Protein AF-A0A1L8Z9U8-F1 (afdb_monomer)

Structure (mmCIF, N/CA/C/O backbone):
data_AF-A0A1L8Z9U8-F1
#
_entry.id   AF-A0A1L8Z9U8-F1
#
loop_
_atom_site.group_PDB
_atom_site.id
_atom_site.type_symbol
_atom_site.label_atom_id
_atom_site.label_alt_id
_atom_site.label_comp_id
_atom_site.label_asym_id
_atom_site.label_entity_id
_atom_site.label_seq_id
_atom_site.pdbx_PDB_ins_code
_atom_site.Cartn_x
_atom_site.Cartn_y
_atom_site.Cartn_z
_atom_site.occupancy
_atom_site.B_iso_or_equiv
_atom_site.auth_seq_id
_atom_site.auth_comp_id
_atom_site.auth_asym_id
_atom_site.auth_atom_id
_atom_site.pdbx_PDB_model_num
ATOM 1 N N . MET A 1 1 ? -7.412 19.834 -15.613 1.00 53.28 1 MET A N 1
ATOM 2 C CA . MET A 1 1 ? -8.267 20.871 -14.978 1.00 53.28 1 MET A CA 1
ATOM 3 C C . MET A 1 1 ? -9.165 20.345 -13.857 1.00 53.28 1 MET A C 1
ATOM 5 O O . MET A 1 1 ? -9.161 20.951 -12.797 1.00 53.28 1 MET A O 1
ATOM 9 N N . LYS A 1 2 ? -9.887 19.224 -14.023 1.00 49.31 2 LYS A N 1
ATOM 10 C CA . LYS A 1 2 ? -10.830 18.713 -13.001 1.00 49.31 2 LYS A CA 1
ATOM 11 C C . LYS A 1 2 ? -10.179 18.375 -11.642 1.00 49.31 2 LYS A C 1
ATOM 13 O O . LYS A 1 2 ? -10.767 18.650 -10.604 1.00 49.31 2 LYS A O 1
ATOM 18 N N . TYR A 1 3 ? -8.941 17.877 -11.640 1.00 65.50 3 TYR A N 1
ATOM 19 C CA . TYR A 1 3 ? -8.219 17.517 -10.409 1.00 65.50 3 TYR A CA 1
ATOM 20 C C . TYR A 1 3 ? -7.654 18.715 -9.630 1.00 65.50 3 TYR A C 1
ATOM 22 O O . TYR A 1 3 ? -7.547 18.644 -8.411 1.00 65.50 3 TYR A O 1
ATOM 30 N N . HIS A 1 4 ? -7.360 19.839 -10.294 1.00 59.88 4 HIS A N 1
ATOM 31 C CA . HIS A 1 4 ? -6.887 21.050 -9.606 1.00 59.88 4 HIS A CA 1
ATOM 32 C C . HIS A 1 4 ? -7.981 21.674 -8.736 1.00 59.88 4 HIS A C 1
ATOM 34 O O . HIS A 1 4 ? -7.686 22.192 -7.665 1.00 59.88 4 HIS A O 1
ATOM 40 N N . ILE A 1 5 ? -9.242 21.564 -9.164 1.00 69.75 5 ILE A N 1
ATOM 41 C CA . ILE A 1 5 ? -10.400 22.036 -8.396 1.00 69.75 5 ILE A CA 1
ATOM 42 C C . ILE A 1 5 ? -10.561 21.198 -7.119 1.00 69.75 5 ILE A C 1
ATOM 44 O O . ILE A 1 5 ? -10.731 21.752 -6.039 1.00 69.75 5 ILE A O 1
ATOM 48 N N . ILE A 1 6 ? -10.429 19.871 -7.222 1.00 70.62 6 ILE A N 1
ATOM 49 C CA . ILE A 1 6 ? -10.556 18.957 -6.074 1.00 70.62 6 ILE A CA 1
ATOM 50 C C . ILE A 1 6 ? -9.411 19.169 -5.071 1.00 70.62 6 ILE A C 1
ATOM 52 O O . ILE A 1 6 ? -9.660 19.288 -3.874 1.00 70.62 6 ILE A O 1
ATOM 56 N N . VAL A 1 7 ? -8.166 19.287 -5.547 1.00 72.38 7 VAL A N 1
ATOM 57 C CA . VAL A 1 7 ? -6.996 19.546 -4.688 1.00 72.38 7 VAL A CA 1
ATOM 58 C C . VAL A 1 7 ? -7.088 20.921 -4.017 1.00 72.38 7 VAL A C 1
ATOM 60 O O . VAL A 1 7 ? -6.786 21.047 -2.833 1.00 72.38 7 VAL A O 1
ATOM 63 N N . SER A 1 8 ? -7.568 21.940 -4.736 1.00 68.62 8 SER A N 1
ATOM 64 C CA . SER A 1 8 ? -7.768 23.280 -4.180 1.00 68.62 8 SER A CA 1
ATOM 65 C C . SER A 1 8 ? -8.815 23.287 -3.060 1.00 68.62 8 SER A C 1
ATOM 67 O O . SER A 1 8 ? -8.553 23.850 -2.000 1.00 68.62 8 SER A O 1
ATOM 69 N N . ILE A 1 9 ? -9.946 22.594 -3.234 1.00 72.12 9 ILE A N 1
ATOM 70 C CA . ILE A 1 9 ? -10.988 22.479 -2.198 1.00 72.12 9 ILE A CA 1
ATOM 71 C C . ILE A 1 9 ? -10.448 21.793 -0.936 1.00 72.12 9 ILE A C 1
ATOM 73 O O . ILE A 1 9 ? -10.698 22.268 0.170 1.00 72.12 9 ILE A O 1
ATOM 77 N N . PHE A 1 10 ? -9.670 20.716 -1.086 1.00 70.38 10 PHE A N 1
ATOM 78 C CA . PHE A 1 10 ? -9.056 20.034 0.055 1.00 70.38 10 PHE A CA 1
ATOM 79 C C . PHE A 1 10 ? -8.099 20.964 0.822 1.00 70.38 10 PHE A C 1
ATOM 81 O O . PHE A 1 10 ? -8.198 21.073 2.040 1.00 70.38 10 PHE A O 1
ATOM 88 N N . ILE A 1 11 ? -7.237 21.710 0.127 1.00 68.75 11 ILE A N 1
ATOM 89 C CA . ILE A 1 11 ? -6.291 22.651 0.752 1.00 68.75 11 ILE A CA 1
ATOM 90 C C . ILE A 1 11 ? -7.018 23.774 1.515 1.00 68.75 11 ILE A C 1
ATOM 92 O O . ILE A 1 11 ? -6.636 24.094 2.641 1.00 68.75 11 ILE A O 1
ATOM 96 N N . PHE A 1 12 ? -8.099 24.331 0.957 1.00 63.19 12 PHE A N 1
ATOM 97 C CA . PHE A 1 12 ? -8.892 25.373 1.626 1.00 63.19 12 PHE A CA 1
ATOM 98 C C . PHE A 1 12 ? -9.580 24.882 2.909 1.00 63.19 12 PHE A C 1
ATOM 100 O O . PHE A 1 12 ? -9.665 25.633 3.883 1.00 63.19 12 PHE A O 1
ATOM 107 N N . LEU A 1 13 ? -10.046 23.630 2.942 1.00 65.69 13 LEU A N 1
ATOM 108 C CA . LEU A 1 13 ? -10.701 23.059 4.124 1.00 65.69 13 LEU A CA 1
ATOM 109 C C . LEU A 1 13 ? -9.712 22.790 5.270 1.00 65.69 13 LEU A C 1
ATOM 111 O O . LEU A 1 13 ? -10.055 23.009 6.430 1.00 65.69 13 LEU A O 1
ATOM 115 N N . PHE A 1 14 ? -8.480 22.371 4.961 1.00 60.69 14 PHE A N 1
ATOM 116 C CA . PHE A 1 14 ? -7.462 22.096 5.983 1.00 60.69 14 PHE A CA 1
ATOM 117 C C . PHE A 1 14 ? -6.736 23.353 6.490 1.00 60.69 14 PHE A C 1
ATOM 119 O O . PHE A 1 14 ? -6.343 23.383 7.655 1.00 60.69 14 PHE A O 1
ATOM 126 N N . LEU A 1 15 ? -6.604 24.408 5.676 1.00 59.56 15 LEU A N 1
ATOM 127 C CA . LEU A 1 15 ? -5.992 25.674 6.111 1.00 59.56 15 LEU A CA 1
ATOM 128 C C . LEU A 1 15 ? -6.913 26.499 7.027 1.00 59.56 15 LEU A C 1
ATOM 130 O O . LEU A 1 15 ? -6.437 27.092 7.990 1.00 59.56 15 LEU A O 1
ATOM 134 N N . ASN A 1 16 ? -8.231 26.492 6.794 1.00 57.56 16 ASN A N 1
ATOM 135 C CA . ASN A 1 16 ? -9.183 27.256 7.615 1.00 57.56 16 ASN A CA 1
ATOM 136 C C . ASN A 1 16 ? -9.524 26.594 8.963 1.00 57.56 16 ASN A C 1
ATOM 138 O O . ASN A 1 16 ? -10.025 27.263 9.862 1.00 57.56 16 ASN A O 1
ATOM 142 N N . ALA A 1 17 ? -9.247 25.297 9.130 1.00 56.22 17 ALA A N 1
ATOM 143 C CA . ALA A 1 17 ? -9.441 24.593 10.402 1.00 56.22 17 ALA A CA 1
ATOM 144 C C . ALA A 1 17 ? -8.325 24.880 11.427 1.00 56.22 17 ALA A C 1
ATOM 146 O O . ALA A 1 17 ? -8.455 24.524 12.597 1.00 56.22 17 ALA A O 1
ATOM 147 N N . CYS A 1 18 ? -7.242 25.534 10.996 1.00 49.25 18 CYS A N 1
ATOM 148 C CA . CYS A 1 18 ? -6.109 25.909 11.831 1.00 49.25 18 CYS A CA 1
ATOM 149 C C . CYS A 1 18 ? -5.995 27.438 11.932 1.00 49.25 18 CYS A C 1
ATOM 151 O O . CYS A 1 18 ? -4.949 28.010 11.648 1.00 49.25 18 CYS A O 1
ATOM 153 N N . ASN A 1 19 ? -7.081 28.117 12.311 1.00 56.84 19 ASN A N 1
ATOM 154 C CA . ASN A 1 19 ? -6.988 29.490 12.800 1.00 56.84 19 ASN A CA 1
ATOM 155 C C . ASN A 1 19 ? -7.584 29.561 14.215 1.00 56.84 19 ASN A C 1
ATOM 157 O O . ASN A 1 19 ? -8.806 29.634 14.365 1.00 56.84 19 ASN A O 1
ATOM 161 N N . PRO A 1 20 ? -6.757 29.465 15.271 1.00 56.47 20 PRO A N 1
ATOM 162 C CA . PRO A 1 20 ? -7.221 29.579 16.639 1.00 56.47 20 PRO A CA 1
ATOM 163 C C . PRO A 1 20 ? -7.346 31.064 16.987 1.00 56.47 20 PRO A C 1
ATOM 165 O O . PRO A 1 20 ? -6.574 31.585 17.785 1.00 56.47 20 PRO A O 1
ATOM 168 N N . ASP A 1 21 ? -8.330 31.756 16.413 1.00 47.50 21 ASP A N 1
ATOM 169 C CA . ASP A 1 21 ? -8.735 33.067 16.927 1.00 47.50 21 ASP A CA 1
ATOM 170 C C . ASP A 1 21 ? -9.621 32.855 18.163 1.00 47.50 21 ASP A C 1
ATOM 172 O O . ASP A 1 21 ? -10.836 33.059 18.177 1.00 47.50 21 ASP A O 1
ATOM 176 N N . SER A 1 22 ? -9.003 32.378 19.244 1.00 53.22 22 SER A N 1
ATOM 177 C CA . SER A 1 22 ? -9.622 32.346 20.564 1.00 53.22 22 SER A CA 1
ATOM 178 C C . SER A 1 22 ? -9.504 33.726 21.205 1.00 53.22 22 SER A C 1
ATOM 180 O O . SER A 1 22 ? -8.725 33.920 22.133 1.00 53.22 22 SER A O 1
ATOM 182 N N . ASN A 1 23 ? -10.259 34.699 20.700 1.00 50.12 23 ASN A N 1
ATOM 183 C CA . ASN A 1 23 ? -10.533 35.937 21.426 1.00 50.12 23 ASN A CA 1
ATOM 184 C C . ASN A 1 23 ? -11.895 36.508 21.023 1.00 50.12 23 ASN A C 1
ATOM 186 O O . ASN A 1 23 ? -12.014 37.457 20.255 1.00 50.12 23 ASN A O 1
ATOM 190 N N . THR A 1 24 ? -12.953 35.945 21.601 1.00 41.00 24 THR A N 1
ATOM 191 C CA . THR A 1 24 ? -14.240 36.633 21.728 1.00 41.00 24 THR A CA 1
ATOM 192 C C . THR A 1 24 ? -14.490 36.889 23.210 1.00 41.00 24 THR A C 1
ATOM 194 O O . THR A 1 24 ? -15.006 36.045 23.937 1.00 41.00 24 THR A O 1
ATOM 197 N N . ASN A 1 25 ? -14.102 38.082 23.668 1.00 50.12 25 ASN A N 1
ATOM 198 C CA . ASN A 1 25 ? -14.603 38.649 24.915 1.00 50.12 25 ASN A CA 1
ATOM 199 C C . ASN A 1 25 ? -16.099 38.934 24.740 1.00 50.12 25 ASN A C 1
ATOM 201 O O . ASN A 1 25 ? -16.487 40.012 24.296 1.00 50.12 25 ASN A O 1
ATOM 205 N N . GLN A 1 26 ? -16.945 37.962 25.075 1.00 40.84 26 GLN A N 1
ATOM 206 C CA . GLN A 1 26 ? -18.382 38.169 25.207 1.00 40.84 26 GLN A CA 1
ATOM 207 C C . GLN A 1 26 ? -18.723 38.349 26.690 1.00 40.84 26 GLN A C 1
ATOM 209 O O . GLN A 1 26 ? -19.099 37.419 27.400 1.00 40.84 26 GLN A O 1
ATOM 214 N N . ASN A 1 27 ? -18.593 39.588 27.165 1.00 45.25 27 ASN A N 1
ATOM 215 C CA . ASN A 1 27 ? -19.363 40.040 28.316 1.00 45.25 27 ASN A CA 1
ATOM 216 C C . ASN A 1 27 ? -20.825 40.106 27.879 1.00 45.25 27 ASN A C 1
ATOM 218 O O . ASN A 1 27 ? -21.138 40.963 27.063 1.00 45.25 27 ASN A O 1
ATOM 222 N N . ASN A 1 28 ? -21.697 39.238 28.405 1.00 39.62 28 ASN A N 1
ATOM 223 C CA . ASN A 1 28 ? -23.122 39.538 28.579 1.00 39.62 28 ASN A CA 1
ATOM 224 C C . ASN A 1 28 ? -23.806 38.584 29.579 1.00 39.62 28 ASN A C 1
ATOM 226 O O . ASN A 1 28 ? -23.947 37.388 29.354 1.00 39.62 28 ASN A O 1
ATOM 230 N N . SER A 1 29 ? -24.187 39.195 30.705 1.00 38.56 29 SER A N 1
ATOM 231 C CA . SER A 1 29 ? -25.400 38.995 31.512 1.00 38.56 29 SER A CA 1
ATOM 232 C C . SER A 1 29 ? -25.934 37.577 31.792 1.00 38.56 29 SER A 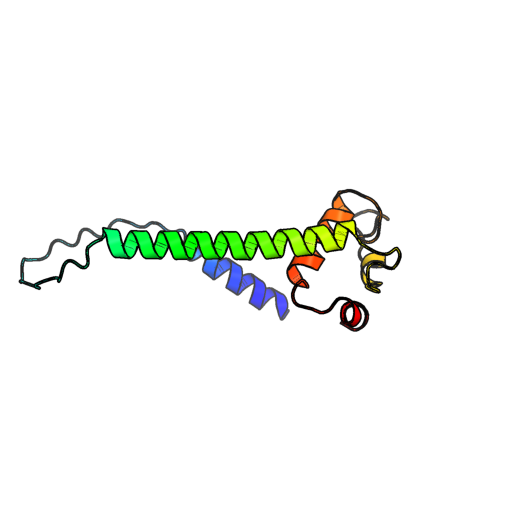C 1
ATOM 234 O O . SER A 1 29 ? -26.495 36.872 30.959 1.00 38.56 29 SER A O 1
ATOM 236 N N . LYS A 1 30 ? -25.909 37.255 33.093 1.00 47.81 30 LYS A N 1
ATOM 237 C CA . LYS A 1 30 ? -26.687 36.209 33.769 1.00 47.81 30 LYS A CA 1
ATOM 238 C C . LYS A 1 30 ? -28.147 36.170 33.281 1.00 47.81 30 LYS A C 1
ATOM 240 O O . LYS A 1 30 ? -28.934 37.053 33.616 1.00 47.81 30 LYS A O 1
ATOM 245 N N . LYS A 1 31 ? -28.543 35.076 32.630 1.00 40.22 31 LYS A N 1
ATOM 246 C CA . LYS A 1 31 ? -29.921 34.566 32.663 1.00 40.22 31 LYS A CA 1
ATOM 247 C C . LYS A 1 31 ? -29.874 33.044 32.715 1.00 40.22 31 LYS A C 1
ATOM 249 O O . LYS A 1 31 ? -29.186 32.410 31.925 1.00 40.22 31 LYS A O 1
ATOM 254 N N . GLY A 1 32 ? -30.528 32.489 33.733 1.00 46.12 32 GLY A N 1
ATOM 255 C CA . GLY A 1 32 ? -30.456 31.081 34.092 1.00 46.12 32 GLY A CA 1
ATOM 256 C C . GLY A 1 32 ? -30.847 30.161 32.944 1.00 46.12 32 GLY A C 1
ATOM 257 O O . GLY A 1 32 ? -31.994 30.154 32.511 1.00 46.12 32 GLY A O 1
ATOM 258 N N . LEU A 1 33 ? -29.899 29.330 32.528 1.00 36.16 33 LEU A N 1
ATOM 259 C CA . LEU A 1 33 ? -30.183 28.052 31.905 1.00 36.16 33 LEU A CA 1
ATOM 260 C C . LEU A 1 33 ? -29.703 27.003 32.905 1.00 36.16 33 LEU A C 1
ATOM 262 O O . LEU A 1 33 ? -28.537 27.007 33.301 1.00 36.16 33 LEU A O 1
ATOM 266 N N . LYS A 1 34 ? -30.606 26.137 33.372 1.00 49.09 34 LYS A N 1
ATOM 267 C CA . LYS A 1 34 ? -30.200 24.902 34.045 1.00 49.09 34 LYS A CA 1
ATOM 268 C C . LYS A 1 34 ? -29.514 24.050 32.983 1.00 49.09 34 LYS A C 1
ATOM 270 O O . LYS A 1 34 ? -30.161 23.256 32.314 1.00 49.09 34 LYS A O 1
ATOM 275 N N . THR A 1 35 ? -28.220 24.266 32.783 1.00 45.81 35 THR A N 1
ATOM 276 C CA . THR A 1 35 ? -27.401 23.352 32.002 1.00 45.81 35 THR A CA 1
ATOM 277 C C . THR A 1 35 ? -27.302 22.088 32.839 1.00 45.81 35 THR A C 1
ATOM 279 O O . THR A 1 35 ? -26.598 22.063 33.852 1.00 45.81 35 THR A O 1
ATOM 282 N N . GLU A 1 36 ? -28.062 21.061 32.466 1.00 49.69 36 GLU A N 1
ATOM 283 C CA . GLU A 1 36 ? -27.752 19.692 32.855 1.00 49.69 36 GLU A CA 1
ATOM 284 C C . GLU A 1 36 ? -26.268 19.484 32.561 1.00 49.69 36 GLU A C 1
ATOM 286 O O . GLU A 1 36 ? -25.833 19.448 31.410 1.00 49.69 36 GLU A O 1
ATOM 291 N N . LYS A 1 37 ? -25.459 19.444 33.624 1.00 56.69 37 LYS A N 1
ATOM 292 C CA . LYS A 1 37 ? -24.058 19.054 33.545 1.00 56.69 37 LYS A CA 1
ATOM 293 C C . LYS A 1 37 ? -24.054 17.570 33.197 1.00 56.69 37 LYS A C 1
ATOM 295 O O . LYS A 1 37 ? -23.849 16.741 34.080 1.00 56.69 37 LYS A O 1
ATOM 300 N N . ILE A 1 38 ? -24.260 17.229 31.924 1.00 59.88 38 ILE A N 1
ATOM 301 C CA . ILE A 1 38 ? -23.726 15.979 31.387 1.00 59.88 38 ILE A CA 1
ATOM 302 C C . ILE A 1 38 ? -22.259 16.000 31.827 1.00 59.88 38 ILE A C 1
ATOM 304 O O . ILE A 1 38 ? -21.563 16.978 31.521 1.00 59.88 38 ILE A O 1
ATOM 308 N N . PRO A 1 39 ? -21.800 15.047 32.657 1.00 64.75 39 PRO A N 1
ATOM 309 C CA . PRO A 1 39 ? -20.508 15.183 33.292 1.00 64.75 39 PRO A CA 1
ATOM 310 C C . PRO A 1 39 ? -19.488 15.274 32.167 1.00 64.75 39 PRO A C 1
ATOM 312 O O . PRO A 1 39 ? -19.365 14.341 31.383 1.00 64.75 39 PRO A O 1
ATOM 315 N N . ASN A 1 40 ? -18.759 16.385 32.077 1.00 78.81 40 ASN A N 1
ATOM 316 C CA . ASN A 1 40 ? -17.718 16.631 31.071 1.00 78.81 40 ASN A CA 1
ATOM 317 C C . ASN A 1 40 ? -16.780 15.407 30.890 1.00 78.81 40 ASN A C 1
ATOM 319 O O . ASN A 1 40 ? -16.288 15.110 29.806 1.00 78.81 40 ASN A O 1
ATOM 323 N N . LYS A 1 41 ? -16.625 14.618 31.962 1.00 85.31 41 LYS A N 1
ATOM 324 C CA . LYS A 1 41 ? -15.947 13.319 31.994 1.00 85.31 41 LYS A CA 1
ATOM 325 C C . LYS A 1 41 ? -16.539 12.257 31.049 1.00 85.31 41 LYS A C 1
ATOM 327 O O . LYS A 1 41 ? -15.770 11.565 30.399 1.00 85.31 41 LYS A O 1
ATOM 332 N N . GLN A 1 42 ? -17.862 12.109 30.956 1.00 87.25 42 GLN A N 1
ATOM 333 C CA . GLN A 1 42 ? -18.514 11.138 30.064 1.00 87.25 42 GLN A CA 1
ATOM 334 C C . GLN A 1 42 ? -18.295 11.490 28.587 1.00 87.25 42 GLN A C 1
ATOM 336 O O . GLN A 1 42 ? -17.932 10.615 27.806 1.00 87.25 42 GLN A O 1
ATOM 341 N N . ILE A 1 43 ? -18.434 12.771 28.223 1.00 91.06 43 ILE A N 1
ATOM 342 C CA . ILE A 1 43 ? -18.170 13.255 26.856 1.00 91.06 43 ILE A CA 1
ATOM 343 C C . ILE A 1 43 ? -16.698 13.031 26.491 1.00 91.06 43 ILE A C 1
ATOM 345 O O . ILE A 1 43 ? -16.400 12.482 25.433 1.00 91.06 43 ILE A O 1
ATOM 349 N N . LYS A 1 44 ? -15.776 13.386 27.396 1.00 92.25 44 LYS A N 1
ATOM 350 C CA . LYS A 1 44 ? -14.337 13.163 27.208 1.00 92.25 44 LYS A CA 1
ATOM 351 C C . LYS A 1 44 ? -13.995 11.683 27.027 1.00 92.25 44 LYS A C 1
ATOM 353 O O . LYS A 1 44 ? -13.193 11.358 26.159 1.00 92.25 44 LYS A O 1
ATOM 358 N N . ASN A 1 45 ? -14.575 10.801 27.840 1.00 95.44 45 ASN A N 1
ATOM 359 C CA . ASN A 1 45 ? -14.318 9.365 27.746 1.00 95.44 45 ASN A CA 1
ATOM 360 C C . ASN A 1 45 ? -14.807 8.805 26.409 1.00 95.44 45 ASN A C 1
ATOM 362 O O . ASN A 1 45 ? -14.040 8.127 25.738 1.00 95.44 45 ASN A O 1
ATOM 366 N N . LYS A 1 46 ? -16.020 9.174 25.976 1.00 96.31 46 LYS A N 1
ATOM 367 C CA . LYS A 1 46 ? -16.539 8.765 24.667 1.00 96.31 46 LYS A CA 1
ATOM 368 C C . LYS A 1 46 ? -15.629 9.223 23.525 1.00 96.31 46 LYS A C 1
ATOM 370 O O . LYS A 1 46 ? -15.276 8.415 22.680 1.00 96.31 46 LYS A O 1
ATOM 375 N N . LEU A 1 47 ? -15.185 10.482 23.544 1.00 96.56 47 LEU A N 1
ATOM 376 C CA . LEU A 1 47 ? -14.253 11.002 22.539 1.00 96.56 47 LEU A CA 1
ATOM 377 C C . LEU A 1 47 ? -12.918 10.241 22.538 1.00 96.56 47 LEU A C 1
ATOM 379 O O . LEU A 1 47 ? -12.362 9.975 21.477 1.00 96.56 47 LEU A O 1
ATOM 383 N N . LEU A 1 48 ? -12.397 9.901 23.720 1.00 97.56 48 LEU A N 1
ATOM 384 C CA . LEU A 1 48 ? -11.156 9.141 23.846 1.00 97.56 48 LEU A CA 1
ATOM 385 C C . LEU A 1 48 ? -11.305 7.724 23.282 1.00 97.56 48 LEU A C 1
ATOM 387 O O . LEU A 1 48 ? -10.388 7.235 22.625 1.00 97.56 48 LEU A O 1
ATOM 391 N N . ASP A 1 49 ? -12.439 7.080 23.536 1.00 98.00 49 ASP A N 1
ATOM 392 C CA . ASP A 1 49 ? -12.725 5.736 23.041 1.00 98.00 49 ASP A CA 1
ATOM 393 C C . ASP A 1 49 ? -12.943 5.746 21.521 1.00 98.00 49 ASP A C 1
ATOM 395 O O . ASP A 1 49 ? -12.328 4.953 20.812 1.00 98.00 49 ASP A O 1
ATOM 399 N N . ASP A 1 50 ? -13.703 6.712 20.997 1.00 98.06 50 ASP A N 1
ATOM 400 C CA . ASP A 1 50 ? -13.874 6.916 19.554 1.00 98.06 50 ASP A CA 1
ATOM 401 C C . ASP A 1 50 ? -12.517 7.163 18.868 1.00 98.06 50 ASP A C 1
ATOM 403 O O . ASP A 1 50 ? -12.217 6.572 17.830 1.00 98.06 50 ASP A O 1
ATOM 407 N N . PHE A 1 51 ? -11.645 7.973 19.477 1.00 98.31 51 PHE A N 1
ATOM 408 C CA . PHE A 1 51 ? -10.306 8.238 18.953 1.00 98.31 51 PHE A CA 1
ATOM 409 C C . PHE A 1 51 ? -9.416 6.988 18.939 1.00 98.31 51 PHE A C 1
ATOM 411 O O . PHE A 1 51 ? -8.727 6.735 17.949 1.00 98.31 51 PHE A O 1
ATOM 418 N N . LYS A 1 52 ? -9.452 6.171 19.998 1.00 98.56 52 LYS A N 1
ATOM 419 C CA . LYS A 1 52 ? -8.737 4.885 20.032 1.00 98.56 52 LYS A CA 1
ATOM 420 C C . LYS A 1 52 ? -9.235 3.944 18.940 1.00 98.56 52 LYS A C 1
ATOM 422 O O . LYS A 1 52 ? -8.415 3.392 18.213 1.00 98.56 52 LYS A O 1
ATOM 427 N N . ASN A 1 53 ? -10.550 3.834 18.762 1.00 98.44 53 ASN A N 1
ATOM 428 C CA . ASN A 1 53 ? -11.148 2.993 17.725 1.00 98.44 53 ASN A CA 1
ATOM 429 C C . ASN A 1 53 ? -10.713 3.428 16.314 1.00 98.44 53 ASN A C 1
ATOM 431 O O . ASN A 1 53 ? -10.414 2.586 15.461 1.00 98.44 53 ASN A O 1
ATOM 435 N N . LEU A 1 54 ? -10.622 4.740 16.067 1.00 98.56 54 LEU A N 1
ATOM 436 C CA . LEU A 1 54 ? -10.102 5.282 14.809 1.00 98.56 54 LEU A CA 1
ATOM 437 C C . LEU A 1 54 ? -8.624 4.923 14.601 1.00 98.56 54 LEU A C 1
ATOM 439 O O . LEU A 1 54 ? -8.256 4.487 13.510 1.00 98.56 54 LEU A O 1
ATOM 443 N N . ILE A 1 55 ? -7.787 5.049 15.638 1.00 98.31 55 ILE A N 1
ATOM 444 C CA . ILE A 1 55 ? -6.367 4.664 15.576 1.00 98.31 55 ILE A CA 1
ATOM 445 C C . ILE A 1 55 ? -6.218 3.169 15.293 1.00 98.31 55 ILE A C 1
ATOM 447 O O . ILE A 1 55 ? -5.414 2.784 14.446 1.00 98.31 55 ILE A O 1
ATOM 451 N N . GLU A 1 56 ? -6.978 2.319 15.980 1.00 98.62 56 GLU A N 1
ATOM 452 C CA . GLU A 1 56 ? -6.925 0.869 15.794 1.00 98.62 56 GLU A CA 1
ATOM 453 C C . GLU A 1 56 ? -7.328 0.473 14.374 1.00 98.62 56 GLU A C 1
ATOM 455 O O . GLU A 1 56 ? -6.621 -0.302 13.725 1.00 98.62 56 GLU A O 1
ATOM 460 N N . THR A 1 57 ? -8.401 1.076 13.856 1.00 98.19 57 THR A N 1
ATOM 461 C CA . THR A 1 57 ? -8.868 0.858 12.481 1.00 98.19 57 THR A CA 1
ATOM 462 C C . THR A 1 57 ? -7.818 1.300 11.460 1.00 98.19 57 THR A C 1
ATOM 464 O O . THR A 1 57 ? -7.469 0.534 10.561 1.00 98.19 57 THR A O 1
ATOM 467 N N . ALA A 1 58 ? -7.247 2.498 11.623 1.00 98.06 58 ALA A N 1
ATOM 468 C CA . ALA A 1 58 ? -6.195 3.006 10.742 1.00 98.06 58 ALA A CA 1
ATOM 469 C C . ALA A 1 58 ? -4.924 2.142 10.800 1.00 98.06 58 ALA A C 1
ATOM 471 O O . ALA A 1 58 ? -4.282 1.891 9.782 1.00 98.06 58 ALA A O 1
ATOM 472 N N . ASN A 1 59 ? -4.565 1.636 11.981 1.00 98.44 59 ASN A N 1
ATOM 473 C CA . ASN A 1 59 ? -3.407 0.767 12.156 1.00 98.44 59 ASN A CA 1
ATOM 474 C C . ASN A 1 59 ? -3.618 -0.621 11.532 1.00 98.44 59 ASN A C 1
ATOM 476 O O . ASN A 1 5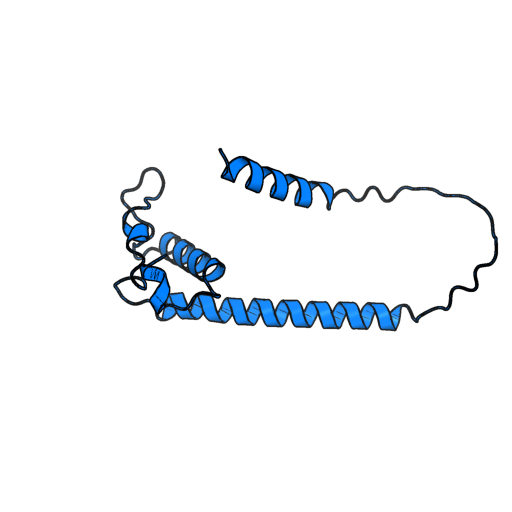9 ? -2.675 -1.203 10.995 1.00 98.44 59 ASN A O 1
ATOM 480 N N . ALA A 1 60 ? -4.839 -1.159 11.588 1.00 98.25 60 ALA A N 1
ATOM 481 C CA . ALA A 1 60 ? -5.196 -2.391 10.892 1.00 98.25 60 ALA A CA 1
ATOM 482 C C . ALA A 1 60 ? -5.108 -2.215 9.368 1.00 98.25 60 ALA A C 1
ATOM 484 O O . ALA A 1 60 ? -4.531 -3.066 8.686 1.00 98.25 60 ALA A O 1
ATOM 485 N N . ASP A 1 61 ? -5.600 -1.089 8.845 1.00 98.06 61 ASP A N 1
ATOM 486 C CA . ASP A 1 61 ? -5.469 -0.749 7.426 1.00 98.06 61 ASP A CA 1
ATOM 487 C C . ASP A 1 61 ? -3.993 -0.600 7.014 1.00 98.06 61 ASP A C 1
ATOM 489 O O . ASP A 1 61 ? -3.564 -1.190 6.018 1.00 98.06 61 ASP A O 1
ATOM 493 N N . ARG A 1 62 ? -3.179 0.050 7.861 1.00 98.31 62 ARG A N 1
ATOM 494 C CA . ARG A 1 62 ? -1.721 0.145 7.700 1.00 98.31 62 ARG A CA 1
ATOM 495 C C . ARG A 1 62 ? -1.031 -1.194 7.557 1.00 98.31 62 ARG A C 1
ATOM 497 O O . ARG A 1 62 ? -0.350 -1.430 6.560 1.00 98.31 62 ARG A O 1
ATOM 504 N N . LYS A 1 63 ? -1.238 -2.087 8.521 1.00 98.38 63 LYS A N 1
ATOM 505 C CA . LYS A 1 63 ? -0.660 -3.436 8.480 1.00 98.38 63 LYS A CA 1
ATOM 506 C C . LYS A 1 63 ? -1.058 -4.179 7.205 1.00 98.38 63 LYS A C 1
ATOM 508 O O . LYS A 1 63 ? -0.255 -4.921 6.649 1.00 98.38 63 LYS A O 1
ATOM 513 N N . LYS A 1 64 ? -2.284 -3.970 6.716 1.00 97.62 64 LYS A N 1
ATOM 514 C CA . LYS A 1 64 ? -2.778 -4.607 5.493 1.00 97.62 64 LYS A CA 1
ATOM 515 C C . LYS A 1 64 ? -2.034 -4.127 4.241 1.00 97.62 64 LYS A C 1
ATOM 517 O O . LYS A 1 64 ? -1.657 -4.970 3.430 1.00 97.62 64 LYS A O 1
ATOM 522 N N . TYR A 1 65 ? -1.813 -2.821 4.058 1.00 97.56 65 TYR A N 1
ATOM 523 C CA . TYR A 1 65 ? -1.083 -2.342 2.874 1.00 97.56 65 TYR A CA 1
ATOM 524 C C . TYR A 1 65 ? 0.436 -2.541 2.978 1.00 97.56 65 TYR A C 1
ATOM 526 O O . TYR A 1 65 ? 1.092 -2.703 1.953 1.00 97.56 65 TYR A O 1
ATOM 534 N N . GLU A 1 66 ? 0.999 -2.574 4.190 1.00 98.31 66 GLU A N 1
ATOM 535 C CA . GLU A 1 66 ? 2.397 -2.971 4.411 1.00 98.31 66 GLU A CA 1
ATOM 536 C C . GLU A 1 66 ? 2.610 -4.421 3.981 1.00 98.31 66 GLU A C 1
ATOM 538 O O . GLU A 1 66 ? 3.474 -4.691 3.150 1.00 98.31 66 GLU A O 1
ATOM 543 N N . LYS A 1 67 ? 1.728 -5.324 4.425 1.00 97.94 67 LYS A N 1
ATOM 544 C CA . LYS A 1 67 ? 1.746 -6.731 4.021 1.00 97.94 67 LYS A CA 1
ATOM 545 C C . LYS A 1 67 ? 1.607 -6.920 2.503 1.00 97.94 67 LYS A C 1
ATOM 547 O O . LYS A 1 67 ? 2.275 -7.774 1.936 1.00 97.94 67 LYS A O 1
ATOM 552 N N . LYS A 1 68 ? 0.793 -6.102 1.820 1.00 96.94 68 LYS A N 1
ATOM 553 C CA . LYS A 1 68 ? 0.703 -6.115 0.342 1.00 96.94 68 LYS A CA 1
ATOM 554 C C . LYS A 1 68 ? 2.028 -5.774 -0.342 1.00 96.94 68 LYS A C 1
ATOM 556 O O . LYS A 1 68 ? 2.306 -6.300 -1.408 1.00 96.94 68 LYS A O 1
ATOM 561 N N . LEU A 1 69 ? 2.833 -4.881 0.231 1.00 98.12 69 LEU A N 1
ATOM 562 C CA . LEU A 1 69 ? 4.163 -4.612 -0.314 1.00 98.12 69 LEU A CA 1
ATOM 563 C C . LEU A 1 69 ? 5.134 -5.762 0.002 1.00 98.12 69 LEU A C 1
ATOM 565 O O . LEU A 1 69 ? 5.946 -6.116 -0.846 1.00 98.12 69 LEU A O 1
ATOM 569 N N . GLU A 1 70 ? 5.061 -6.333 1.207 1.00 97.81 70 GLU A N 1
ATOM 570 C CA . GLU A 1 70 ? 5.904 -7.466 1.621 1.00 97.81 70 GLU A CA 1
ATOM 571 C C . GLU A 1 70 ? 5.663 -8.719 0.762 1.00 97.81 70 GLU A C 1
ATOM 573 O O . GLU A 1 70 ? 6.615 -9.392 0.376 1.00 97.81 70 GLU A O 1
ATOM 578 N N . GLU A 1 71 ? 4.402 -9.003 0.425 1.00 97.12 71 GLU A N 1
ATOM 579 C CA . GLU A 1 71 ? 3.963 -10.142 -0.397 1.00 97.12 71 GLU A CA 1
ATOM 580 C C . GLU A 1 71 ? 3.757 -9.759 -1.879 1.00 97.12 71 GLU A C 1
ATOM 582 O O . GLU A 1 71 ? 2.988 -10.402 -2.602 1.00 97.12 71 GLU A O 1
ATOM 587 N N . GLU A 1 72 ? 4.400 -8.683 -2.342 1.00 97.81 72 GLU A N 1
ATOM 588 C CA . GLU A 1 72 ? 4.236 -8.177 -3.705 1.00 97.81 72 GLU A CA 1
ATOM 589 C C . GLU A 1 72 ? 4.783 -9.183 -4.742 1.00 97.81 72 GLU A C 1
ATOM 591 O O . GLU A 1 72 ? 5.970 -9.524 -4.712 1.00 97.81 72 GLU A O 1
ATOM 596 N N . PRO A 1 73 ? 3.964 -9.654 -5.704 1.00 97.31 73 PRO A N 1
ATOM 597 C CA . PRO A 1 73 ? 4.437 -10.536 -6.766 1.00 97.31 73 PRO A CA 1
ATOM 598 C C . PRO A 1 73 ? 5.285 -9.764 -7.786 1.00 97.31 73 PRO A C 1
ATOM 600 O O . PRO A 1 73 ? 5.154 -8.550 -7.939 1.00 97.31 73 PRO A O 1
ATOM 603 N N . SER A 1 74 ? 6.090 -10.465 -8.589 1.00 96.56 74 SER A N 1
ATOM 604 C CA . SER A 1 74 ? 6.964 -9.837 -9.601 1.00 96.56 74 SER A CA 1
ATOM 605 C C . SER A 1 74 ? 6.222 -8.989 -10.645 1.00 96.56 74 SER A C 1
ATOM 607 O O . SER A 1 74 ? 6.820 -8.114 -11.265 1.00 96.56 74 SER A O 1
ATOM 609 N N . ASN A 1 75 ? 4.925 -9.237 -10.856 1.00 97.12 75 ASN A N 1
ATOM 610 C CA . ASN A 1 75 ? 4.075 -8.446 -11.748 1.00 97.12 75 ASN A CA 1
ATOM 611 C C . ASN A 1 75 ? 3.325 -7.302 -11.039 1.00 97.12 75 ASN A C 1
ATOM 613 O O . ASN A 1 75 ? 2.477 -6.681 -11.674 1.00 97.12 75 ASN A O 1
ATOM 617 N N . GLN A 1 76 ? 3.592 -7.045 -9.753 1.00 97.88 76 GLN A N 1
ATOM 618 C CA . GLN A 1 76 ? 3.033 -5.929 -8.974 1.00 97.88 76 GLN A CA 1
ATOM 619 C C . GLN A 1 76 ? 1.497 -5.884 -9.030 1.00 97.88 76 GLN A C 1
ATOM 621 O O . GLN A 1 76 ? 0.886 -4.865 -9.343 1.00 97.88 76 GLN A O 1
ATOM 626 N N . TYR A 1 77 ? 0.873 -7.047 -8.805 1.00 97.25 77 TYR A N 1
ATOM 627 C CA . TYR A 1 77 ? -0.576 -7.280 -8.906 1.00 97.25 77 TYR A CA 1
ATOM 628 C C . TYR A 1 77 ? -1.189 -6.936 -10.276 1.00 97.25 77 TYR A C 1
ATOM 630 O O . TYR A 1 77 ? -2.389 -6.694 -10.387 1.00 97.25 77 TYR A O 1
ATOM 638 N N . GLY A 1 78 ? -0.366 -6.935 -11.328 1.00 96.62 78 GLY A N 1
ATOM 639 C CA . GLY A 1 78 ? -0.766 -6.588 -12.689 1.00 96.62 78 GLY A CA 1
ATOM 640 C C . GLY A 1 78 ? -0.849 -5.083 -12.956 1.00 96.62 78 GLY A C 1
ATOM 641 O O . GLY A 1 78 ? -1.308 -4.700 -14.026 1.00 96.62 78 GLY A O 1
ATOM 642 N N . ILE A 1 79 ? -0.386 -4.230 -12.035 1.00 97.06 79 ILE A N 1
ATOM 643 C CA . ILE A 1 79 ? -0.358 -2.772 -12.216 1.00 97.06 79 ILE A CA 1
ATOM 644 C C . ILE A 1 79 ? 0.858 -2.402 -13.077 1.00 97.06 79 ILE A C 1
ATOM 646 O O . ILE A 1 79 ? 1.888 -1.934 -12.589 1.00 97.06 79 ILE A O 1
ATOM 650 N N . SER A 1 80 ? 0.759 -2.629 -14.388 1.00 96.31 80 SER A N 1
ATOM 651 C CA . SER A 1 80 ? 1.849 -2.354 -15.336 1.00 96.31 80 SER A CA 1
ATOM 652 C C . SER A 1 80 ? 2.224 -0.872 -15.411 1.00 96.31 80 SER A C 1
ATOM 654 O O . SER A 1 80 ? 3.377 -0.563 -15.703 1.00 96.31 80 SER A O 1
ATOM 656 N N . ILE A 1 81 ? 1.294 0.024 -15.061 1.00 97.44 81 ILE A N 1
ATOM 657 C CA . ILE A 1 81 ? 1.483 1.483 -15.038 1.00 97.44 81 ILE A CA 1
ATOM 658 C C . ILE A 1 81 ? 2.689 1.896 -14.178 1.00 97.44 81 ILE A C 1
ATOM 660 O O . ILE A 1 81 ? 3.348 2.886 -14.487 1.00 97.44 81 ILE A O 1
ATOM 664 N N . PHE A 1 82 ? 3.062 1.134 -13.141 1.00 98.38 82 PHE A N 1
ATOM 665 C CA . PHE A 1 82 ? 4.257 1.451 -12.347 1.00 98.38 82 PHE A CA 1
ATOM 666 C C . PHE A 1 82 ? 5.552 1.478 -13.169 1.00 98.38 82 PHE A C 1
ATOM 668 O O . PHE A 1 82 ? 6.481 2.197 -12.803 1.00 98.38 82 PHE A O 1
ATOM 675 N N . LYS A 1 83 ? 5.611 0.741 -14.285 1.00 98.25 83 LYS A N 1
ATOM 676 C CA . LYS A 1 83 ? 6.760 0.720 -15.205 1.00 98.25 83 LYS A CA 1
ATOM 677 C C . LYS A 1 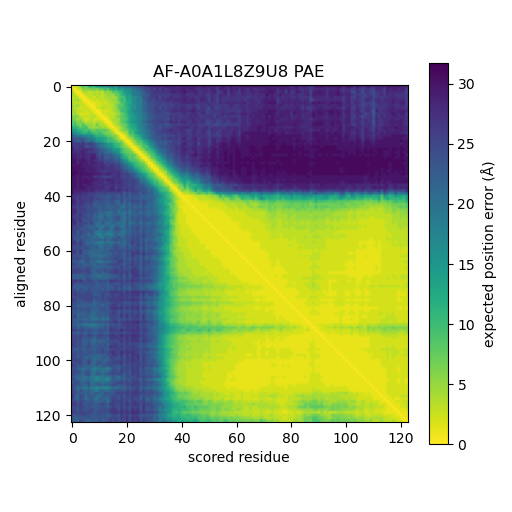83 ? 6.801 1.930 -16.141 1.00 98.25 83 LYS A C 1
ATOM 679 O O . LYS A 1 83 ? 7.801 2.138 -16.814 1.00 98.25 83 LYS A O 1
ATOM 684 N N . GLU A 1 84 ? 5.728 2.713 -16.190 1.00 97.88 84 GLU A N 1
ATOM 685 C CA . GLU A 1 84 ? 5.580 3.878 -17.069 1.00 97.88 84 GLU A CA 1
ATOM 686 C C . GLU A 1 84 ? 5.678 5.203 -16.293 1.00 97.88 84 GLU A C 1
ATOM 688 O O . GLU A 1 84 ? 5.772 6.276 -16.889 1.00 97.88 84 GLU A O 1
ATOM 693 N N . ILE A 1 85 ? 5.692 5.145 -14.954 1.00 98.25 85 ILE A N 1
ATOM 694 C CA . ILE A 1 85 ? 5.862 6.310 -14.080 1.00 98.25 85 ILE A CA 1
ATOM 695 C C . ILE A 1 85 ? 7.330 6.421 -13.670 1.00 98.25 85 ILE A C 1
ATOM 697 O O . ILE A 1 85 ? 7.814 5.659 -12.831 1.00 98.25 85 ILE A O 1
ATOM 701 N N . TYR A 1 86 ? 8.014 7.409 -14.239 1.00 98.50 86 TYR A N 1
ATOM 702 C CA . TYR A 1 86 ? 9.414 7.717 -13.958 1.00 98.50 86 TYR A CA 1
ATOM 703 C C . TYR A 1 86 ? 9.558 8.762 -12.854 1.00 98.50 86 TYR A C 1
ATOM 705 O O . TYR A 1 86 ? 8.765 9.704 -12.750 1.00 98.50 86 TYR A O 1
ATOM 713 N N . TRP A 1 87 ? 10.618 8.639 -12.057 1.00 98.38 87 TRP A N 1
ATOM 714 C CA . TRP A 1 87 ? 11.046 9.729 -11.187 1.00 98.38 87 TRP A CA 1
ATOM 715 C C . TRP A 1 87 ? 11.625 10.883 -12.007 1.00 98.38 87 TRP A C 1
ATOM 717 O O . TRP A 1 87 ? 12.208 10.687 -13.074 1.00 98.38 87 TRP A O 1
ATOM 727 N N . ILE A 1 88 ? 11.498 12.107 -11.489 1.00 97.31 88 ILE A N 1
ATOM 728 C CA . ILE A 1 88 ? 12.012 13.297 -12.170 1.00 97.31 88 ILE A CA 1
ATOM 729 C C . ILE A 1 88 ? 13.507 13.153 -12.489 1.00 97.31 88 ILE A C 1
ATOM 731 O O . ILE A 1 88 ? 14.301 12.787 -11.622 1.00 97.31 88 ILE A O 1
ATOM 735 N N . ALA A 1 89 ? 13.865 13.439 -13.746 1.00 95.81 89 ALA A N 1
ATOM 736 C CA . ALA A 1 89 ? 15.231 13.356 -14.262 1.00 95.81 89 ALA A CA 1
ATOM 737 C C . ALA A 1 89 ? 15.932 12.006 -13.976 1.00 95.81 89 ALA A C 1
ATOM 739 O O . ALA A 1 89 ? 17.134 11.965 -13.720 1.00 95.81 89 ALA A O 1
ATOM 740 N N . SER A 1 90 ? 15.186 10.896 -14.005 1.00 97.06 90 SER A N 1
ATOM 741 C CA . SER A 1 90 ? 15.708 9.549 -13.777 1.00 97.06 90 SER A CA 1
ATOM 742 C C . SER A 1 90 ? 15.111 8.549 -14.766 1.00 97.06 90 SER A C 1
ATOM 744 O O . SER A 1 90 ? 13.971 8.695 -15.193 1.00 97.06 90 SER A O 1
ATOM 746 N N . TYR A 1 91 ? 15.873 7.505 -15.090 1.00 97.44 91 TYR A N 1
ATOM 747 C CA . TYR A 1 91 ? 15.342 6.313 -15.759 1.00 97.44 91 TYR A CA 1
ATOM 748 C C . TYR A 1 91 ? 14.709 5.324 -14.773 1.00 97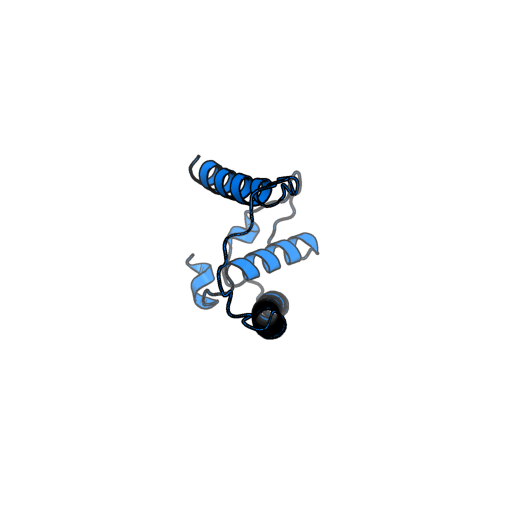.44 91 TYR A C 1
ATOM 750 O O . TYR A 1 91 ? 14.104 4.348 -15.205 1.00 97.44 91 TYR A O 1
ATOM 758 N N . GLU A 1 92 ? 14.840 5.571 -13.465 1.00 98.31 92 GLU A N 1
ATOM 759 C CA . GLU A 1 92 ? 14.181 4.771 -12.441 1.00 98.31 92 GLU A CA 1
ATOM 760 C C . GLU A 1 92 ? 12.667 4.982 -12.497 1.00 98.31 92 GLU A C 1
ATOM 762 O O . GLU A 1 92 ? 12.169 6.114 -12.453 1.00 98.31 92 GLU A O 1
ATOM 767 N N . THR A 1 93 ? 11.945 3.873 -12.533 1.00 98.75 93 THR A N 1
ATOM 768 C CA . THR A 1 93 ? 10.490 3.826 -12.482 1.00 98.75 93 THR A CA 1
ATOM 769 C C . THR A 1 93 ? 10.000 3.518 -11.073 1.00 98.75 93 THR A C 1
ATOM 771 O O . THR A 1 93 ? 10.714 2.981 -10.219 1.00 98.75 93 THR A O 1
ATOM 774 N N . VAL A 1 94 ? 8.724 3.790 -10.830 1.00 98.44 94 VAL A N 1
ATOM 775 C CA . VAL A 1 94 ? 8.030 3.371 -9.608 1.00 98.44 94 VAL A CA 1
ATOM 776 C C . VAL A 1 94 ? 7.968 1.841 -9.477 1.00 98.44 94 VAL A C 1
ATOM 778 O O . VAL A 1 94 ? 7.806 1.332 -8.367 1.00 98.44 94 VAL A O 1
ATOM 781 N N . ALA A 1 95 ? 8.139 1.082 -10.563 1.00 98.62 95 ALA A N 1
ATOM 782 C CA . ALA A 1 95 ? 8.224 -0.374 -10.507 1.00 98.62 95 ALA A CA 1
ATOM 783 C C . ALA A 1 95 ? 9.558 -0.886 -9.938 1.00 98.62 95 ALA A C 1
ATOM 785 O O . ALA A 1 95 ? 9.616 -2.031 -9.484 1.00 98.62 95 ALA A O 1
ATOM 786 N N . ASP A 1 96 ? 10.609 -0.067 -9.915 1.00 98.50 96 ASP A N 1
ATOM 787 C CA . ASP A 1 96 ? 11.949 -0.530 -9.559 1.00 98.50 96 ASP A CA 1
ATOM 788 C C . ASP A 1 96 ? 12.096 -0.890 -8.070 1.00 98.50 96 ASP A C 1
ATOM 790 O O . ASP A 1 96 ? 11.293 -0.528 -7.198 1.00 98.50 96 ASP A O 1
ATOM 794 N N . ASN A 1 97 ? 13.154 -1.649 -7.770 1.00 98.38 97 ASN A N 1
ATOM 795 C CA . ASN A 1 97 ? 13.458 -2.183 -6.441 1.00 98.38 97 ASN A CA 1
ATOM 796 C C . ASN A 1 97 ? 14.276 -1.200 -5.579 1.00 98.38 97 ASN A C 1
ATOM 798 O O . ASN A 1 97 ? 15.261 -1.584 -4.951 1.00 98.38 97 ASN A O 1
ATOM 802 N N . THR A 1 98 ? 13.878 0.070 -5.546 1.00 98.38 98 THR A N 1
ATOM 803 C CA . THR A 1 98 ? 14.480 1.102 -4.685 1.00 98.38 98 THR A CA 1
ATOM 804 C C . THR A 1 98 ? 13.571 1.410 -3.499 1.00 98.38 98 THR A C 1
ATOM 806 O O . THR A 1 98 ? 12.368 1.138 -3.526 1.00 98.38 98 THR A O 1
ATOM 809 N N . GLU A 1 99 ? 14.123 1.993 -2.434 1.00 98.50 99 GLU A N 1
ATOM 810 C CA . GLU A 1 99 ? 13.333 2.363 -1.255 1.00 98.50 99 GLU A CA 1
ATOM 811 C C . GLU A 1 99 ? 12.212 3.356 -1.600 1.00 98.50 99 GLU A C 1
ATOM 813 O O . GLU A 1 99 ? 11.065 3.169 -1.186 1.00 98.50 99 GLU A O 1
ATOM 818 N N . ARG A 1 100 ? 12.507 4.379 -2.412 1.00 98.38 100 ARG A N 1
ATOM 819 C CA . ARG A 1 100 ? 11.508 5.376 -2.822 1.00 98.38 100 ARG A CA 1
ATOM 820 C C . ARG A 1 100 ? 10.404 4.771 -3.689 1.00 98.38 100 ARG A C 1
ATOM 822 O O . ARG A 1 100 ? 9.236 5.065 -3.444 1.00 98.38 100 ARG A O 1
ATOM 829 N N . SER A 1 101 ? 10.737 3.885 -4.630 1.00 98.62 101 SER A N 1
ATOM 830 C CA . SER A 1 101 ? 9.754 3.216 -5.489 1.00 98.62 101 SER A CA 1
ATOM 831 C C . SER A 1 101 ? 8.885 2.241 -4.698 1.00 98.62 101 SER A C 1
ATOM 833 O O . SER A 1 101 ? 7.662 2.261 -4.836 1.00 98.62 101 SER A O 1
ATOM 835 N N . LYS A 1 102 ? 9.469 1.476 -3.765 1.00 98.75 102 LYS A N 1
ATOM 836 C CA . LYS A 1 102 ? 8.698 0.652 -2.817 1.00 98.75 102 LYS A CA 1
ATOM 837 C C . LYS A 1 102 ? 7.754 1.489 -1.967 1.00 98.75 102 LYS A C 1
ATOM 839 O O . LYS A 1 102 ? 6.590 1.131 -1.817 1.00 98.75 102 LYS A O 1
ATOM 844 N N . ASN A 1 103 ? 8.227 2.608 -1.418 1.00 98.75 103 ASN A N 1
ATOM 845 C CA . ASN A 1 103 ? 7.385 3.495 -0.620 1.00 98.75 103 ASN A CA 1
ATOM 846 C C . ASN A 1 103 ? 6.251 4.102 -1.454 1.00 98.75 103 ASN A C 1
ATOM 848 O O . ASN A 1 103 ? 5.120 4.138 -0.975 1.00 98.75 103 ASN A O 1
ATOM 852 N N . TYR A 1 104 ? 6.514 4.490 -2.706 1.00 98.75 104 TYR A N 1
ATOM 853 C CA . TYR A 1 104 ? 5.470 4.940 -3.625 1.00 98.75 104 TYR A CA 1
ATOM 854 C C . TYR A 1 104 ? 4.397 3.859 -3.802 1.00 98.75 104 TYR A C 1
ATOM 856 O O . TYR A 1 104 ? 3.228 4.121 -3.522 1.00 98.75 104 TYR A O 1
ATOM 864 N N . ARG A 1 105 ? 4.782 2.624 -4.164 1.00 98.62 105 ARG A N 1
ATOM 865 C CA . ARG A 1 105 ? 3.830 1.510 -4.334 1.00 98.62 105 ARG A CA 1
ATOM 866 C C . ARG A 1 105 ? 3.080 1.181 -3.045 1.00 98.62 105 ARG A C 1
ATOM 868 O O . ARG A 1 105 ? 1.867 1.003 -3.081 1.00 98.62 105 ARG A O 1
ATOM 875 N N . LYS A 1 106 ? 3.753 1.188 -1.889 1.00 98.56 106 LYS A N 1
ATOM 876 C CA . LYS A 1 106 ? 3.123 1.009 -0.567 1.00 98.56 106 LYS A CA 1
ATOM 877 C C . LYS A 1 106 ? 2.023 2.039 -0.317 1.00 98.56 106 LYS A C 1
ATOM 879 O O . LYS A 1 106 ? 0.936 1.674 0.123 1.00 98.56 106 LYS A O 1
ATOM 884 N N . PHE A 1 107 ? 2.277 3.314 -0.609 1.00 98.50 107 PHE A N 1
ATOM 885 C CA . PHE A 1 107 ? 1.267 4.361 -0.456 1.00 98.50 107 PHE A CA 1
ATOM 886 C C . PHE A 1 107 ? 0.149 4.243 -1.496 1.00 98.50 107 PHE A C 1
ATOM 888 O O . PHE A 1 107 ? -1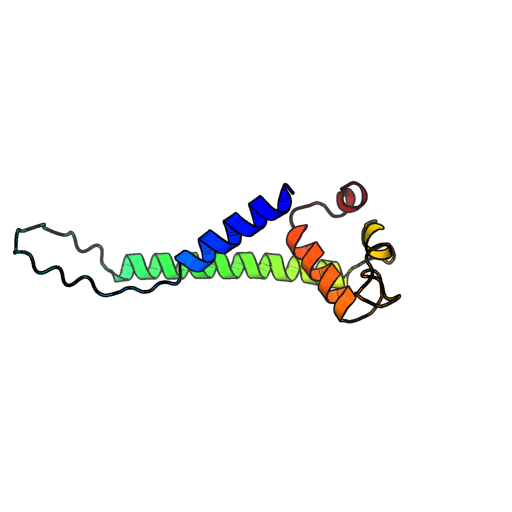.013 4.461 -1.159 1.00 98.50 107 PHE A O 1
ATOM 895 N N . THR A 1 108 ? 0.451 3.794 -2.717 1.00 98.19 108 THR A N 1
ATOM 896 C CA . THR A 1 108 ? -0.586 3.418 -3.687 1.00 98.19 108 THR A CA 1
ATOM 897 C C . THR A 1 108 ? -1.467 2.286 -3.144 1.00 98.19 108 THR A C 1
ATOM 899 O O . THR A 1 108 ? -2.692 2.385 -3.192 1.00 98.19 108 THR A O 1
ATOM 902 N N . TYR A 1 109 ? -0.883 1.242 -2.547 1.00 98.12 109 TYR A N 1
ATOM 903 C CA . TYR A 1 109 ? -1.637 0.147 -1.928 1.00 98.12 109 TYR A CA 1
ATOM 904 C C . TYR A 1 109 ? -2.469 0.588 -0.727 1.00 98.12 109 TYR A C 1
ATOM 906 O O . TYR A 1 109 ? -3.530 0.005 -0.511 1.00 98.12 109 TYR A O 1
ATOM 914 N N . ALA A 1 110 ? -2.037 1.616 0.011 1.00 98.06 110 ALA A N 1
ATOM 915 C CA . ALA A 1 110 ? -2.838 2.235 1.063 1.00 98.06 110 ALA A CA 1
ATOM 916 C C . ALA A 1 110 ? -4.112 2.876 0.494 1.00 98.06 110 ALA A C 1
ATOM 918 O O . ALA A 1 110 ? -5.209 2.632 0.988 1.00 98.06 110 ALA A O 1
ATOM 919 N N . THR A 1 111 ? -4.007 3.632 -0.602 1.00 97.25 111 THR A N 1
ATOM 920 C CA . THR A 1 111 ? -5.185 4.227 -1.258 1.00 97.25 111 THR A CA 1
ATOM 921 C C . THR A 1 111 ? -6.100 3.170 -1.878 1.00 97.25 111 THR A C 1
ATOM 923 O O . THR A 1 111 ? -7.321 3.268 -1.787 1.00 97.25 111 THR A O 1
ATOM 926 N N . LEU A 1 112 ? -5.524 2.125 -2.473 1.00 96.12 112 LEU A N 1
ATOM 927 C CA . LEU A 1 112 ? -6.268 1.044 -3.126 1.00 96.12 112 LEU A CA 1
ATOM 928 C C . LEU A 1 112 ? -6.618 -0.101 -2.160 1.00 96.12 112 LEU A C 1
ATOM 930 O O . LEU A 1 112 ? -6.957 -1.207 -2.591 1.00 96.12 112 LEU A O 1
ATOM 934 N N . ASN A 1 113 ? -6.521 0.114 -0.841 1.00 94.69 113 ASN A N 1
ATOM 935 C CA . ASN A 1 113 ? -6.512 -0.997 0.107 1.00 94.69 113 ASN A CA 1
ATOM 936 C C . ASN A 1 113 ? -7.854 -1.738 0.214 1.00 94.69 113 ASN A C 1
ATOM 938 O O . ASN A 1 113 ? -7.888 -2.930 0.548 1.00 94.69 113 ASN A O 1
ATOM 942 N N . SER A 1 114 ? -8.949 -1.042 -0.093 1.00 94.81 114 SER A N 1
ATOM 943 C CA . SER A 1 114 ? -10.318 -1.565 -0.123 1.00 94.81 114 SER A CA 1
ATOM 944 C C . SER A 1 114 ? -10.626 -2.410 -1.366 1.00 94.81 114 SER A C 1
ATOM 946 O O . SER A 1 114 ? -11.582 -3.184 -1.351 1.00 94.81 114 SER A O 1
ATOM 948 N N . ILE A 1 115 ? -9.815 -2.313 -2.424 1.00 94.31 115 ILE A N 1
ATOM 949 C CA . ILE A 1 115 ? -10.020 -3.037 -3.682 1.00 94.31 115 ILE A CA 1
ATOM 950 C C . ILE A 1 115 ? -9.414 -4.442 -3.578 1.00 94.31 115 ILE A C 1
ATOM 952 O O . ILE A 1 115 ? -8.334 -4.647 -3.013 1.00 94.31 115 ILE A O 1
ATOM 956 N N . ASN A 1 116 ? -10.121 -5.435 -4.126 1.00 90.31 116 ASN A N 1
ATOM 957 C CA . ASN A 1 116 ? -9.605 -6.798 -4.237 1.00 90.31 116 ASN A CA 1
ATOM 958 C C . ASN A 1 116 ? -8.385 -6.815 -5.173 1.00 90.31 116 ASN A C 1
ATOM 960 O O . ASN A 1 116 ? -8.465 -6.301 -6.286 1.00 90.31 116 ASN A O 1
ATOM 964 N N . ILE A 1 117 ? -7.293 -7.450 -4.740 1.00 89.88 117 ILE A N 1
ATOM 965 C CA . ILE A 1 117 ? -6.030 -7.523 -5.491 1.00 89.88 117 ILE A CA 1
ATOM 966 C C . ILE A 1 117 ? -6.206 -8.026 -6.932 1.00 89.88 117 ILE A C 1
ATOM 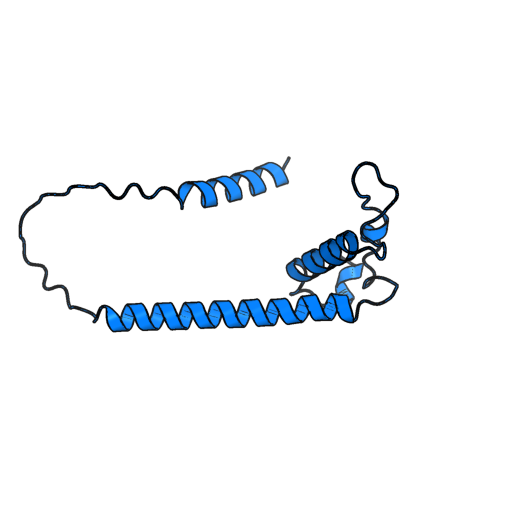968 O O . ILE A 1 117 ? -5.587 -7.487 -7.841 1.00 89.88 117 ILE A O 1
ATOM 972 N N . ASN A 1 118 ? -7.132 -8.960 -7.171 1.00 88.56 118 ASN A N 1
ATOM 973 C CA . ASN A 1 118 ? -7.393 -9.535 -8.496 1.00 88.56 118 ASN A CA 1
ATOM 974 C C . ASN A 1 118 ? -8.060 -8.546 -9.464 1.00 88.56 118 ASN A C 1
ATOM 976 O O . ASN A 1 118 ? -8.187 -8.829 -10.652 1.00 88.56 118 ASN A O 1
ATOM 980 N N . LYS A 1 119 ? -8.531 -7.402 -8.958 1.00 92.75 119 LYS A N 1
ATOM 981 C CA . LYS A 1 119 ? -9.148 -6.339 -9.757 1.00 92.75 119 LYS A CA 1
ATOM 982 C C . LYS A 1 119 ? -8.189 -5.192 -10.065 1.00 92.75 119 LYS A C 1
ATOM 984 O O . LYS A 1 119 ? -8.533 -4.369 -10.901 1.00 92.75 119 LYS A O 1
ATOM 989 N N . LEU A 1 120 ? -7.016 -5.135 -9.427 1.00 91.25 120 LEU A N 1
ATOM 990 C CA . LEU A 1 120 ? -6.085 -4.009 -9.574 1.00 91.25 120 LEU A 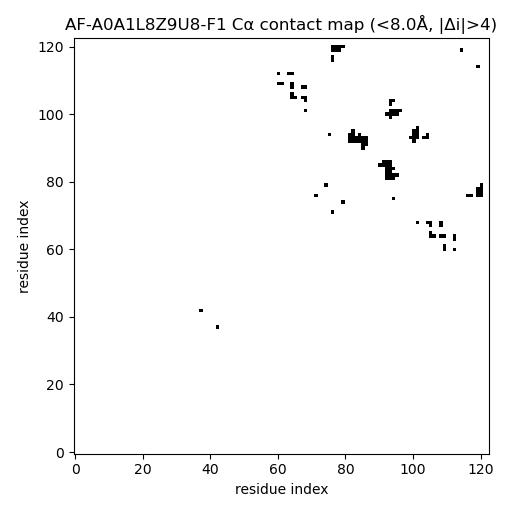CA 1
ATOM 991 C C . LEU A 1 120 ? -5.533 -3.878 -10.997 1.00 91.25 120 LEU A C 1
ATOM 993 O O . LEU A 1 120 ? -5.347 -2.764 -11.464 1.00 91.25 120 LEU A O 1
ATOM 997 N N . ALA A 1 121 ? -5.345 -4.995 -11.702 1.00 90.06 121 ALA A N 1
ATOM 998 C CA . ALA A 1 121 ? -4.902 -5.003 -13.096 1.00 90.06 121 ALA A CA 1
ATOM 999 C C . ALA A 1 121 ? -5.921 -4.397 -14.085 1.00 90.06 121 ALA A C 1
ATOM 1001 O O . ALA A 1 121 ? -5.549 -4.043 -15.197 1.00 90.06 121 ALA A O 1
ATOM 1002 N N . ASN A 1 122 ? -7.199 -4.315 -13.696 1.00 90.81 122 ASN A N 1
ATOM 1003 C CA . ASN A 1 122 ? -8.299 -3.852 -14.550 1.00 90.81 122 ASN A CA 1
ATOM 1004 C C . ASN A 1 122 ? -8.810 -2.455 -14.162 1.00 90.81 122 ASN A C 1
ATOM 1006 O O . ASN A 1 122 ? -9.869 -2.050 -14.643 1.00 90.81 122 ASN A O 1
ATOM 1010 N N . LEU A 1 123 ? -8.136 -1.788 -13.220 1.00 87.38 123 LEU A N 1
ATOM 1011 C CA . LEU A 1 123 ? -8.491 -0.446 -12.763 1.00 87.38 123 LEU A CA 1
ATOM 1012 C C . LEU A 1 123 ? -8.029 0.602 -13.781 1.00 87.38 123 LEU A C 1
ATOM 1014 O O . LEU A 1 123 ? -8.825 1.529 -14.045 1.00 87.38 123 LEU A O 1
#

Mean predicted aligned error: 13.81 Å

Foldseek 3Di:
DVVVVVVVVVVVVVVVVPDPPPDDPDDDDDDDDPPPCPPVVVVVVVVVVVVVVVVVVLVVLLVQLVVCLVPQDLCRLLPCCQCVADDPPDNDGLSDPDPVSSVVSSVVCSVCVPPDSNCNNVD

Radius of gyration: 23.49 Å; Cα contacts (8 Å, |Δi|>4): 61; chains: 1; bounding box: 46×51×51 Å

Nearest PDB structures (foldseek):
  6fze-assembly2_B  TM=1.006E+00  e=3.133E-09  Borreliella burgdorferi B31
  6fzz-assembly1_A  TM=9.429E-01  e=4.204E-06  Borreliella spielmanii A14S

Secondary structure (DSSP, 8-state):
-HHHHHHHHHHHHHHHT----------------------HHHHHHHHHHHHHHHHHHHHHHHHHHHHHHHT--TTGGG-GGGGT-BPTT-S-BTTSSSHHHHHHHHHHHHHTTTS-GGGGGG-

Organism: Borrelia bissettiae (NCBI:txid64897)

InterPro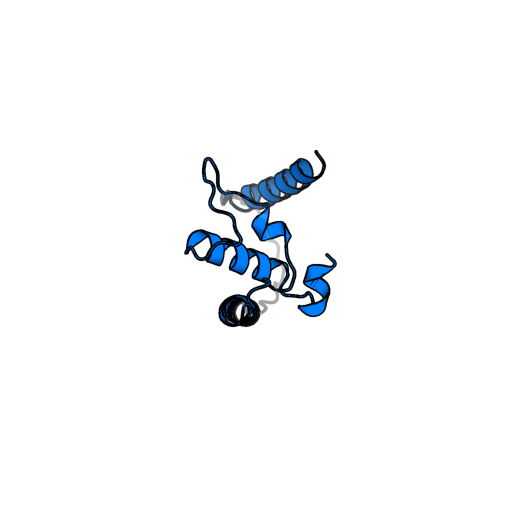 domains:
  IPR008421 Borrelia lipoprotein paralogus family 54/60 [PF05714] (68-123)

Sequence (123 aa):
MKYHIIVSIFIFLFLNACNPDSNTNQNNSKKGLKTEKIPNKQIKNKLLDDFKNLIETANADRKKYEKKLEEEPSNQYGISIFKEIYWIASYETVADNTERSKNYRKFTYATLNSININKLANL

Solvent-accessible surface area (backbone atoms only — not comparabl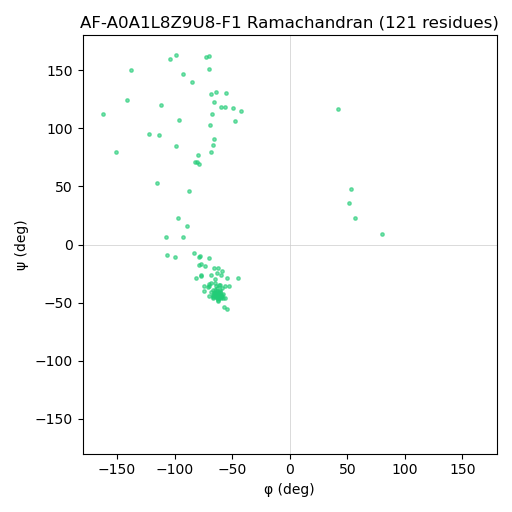e to full-atom values): 7532 Å² total; per-residue (Å²): 116,76,64,59,57,56,52,49,54,53,52,56,58,63,57,66,74,69,65,88,80,86,76,80,90,75,88,76,79,96,71,94,70,90,71,77,74,69,55,69,65,60,59,50,48,51,52,52,52,54,50,48,54,51,51,53,52,53,49,52,51,47,54,52,18,52,48,51,54,77,70,50,52,98,59,54,58,49,44,64,64,34,69,73,41,60,46,86,99,46,91,52,28,41,60,41,97,44,74,69,19,47,50,50,51,31,52,50,35,52,74,49,56,88,55,60,63,92,49,51,52,77,110

pLDDT: mean 83.28, std 20.29, range [36.16, 98.75]